Protein AF-A0A6B3FKW3-F1 (afdb_monomer_lite)

Foldseek 3Di:
DDDPPDDDPDAAEDWADDPPDTDDADDDPPFAFDWDADVPDPVHIYTDHTDDDPPRDDDDDPDDPADPPPRDD

pLDDT: mean 82.34, std 10.44, range [52.47, 94.5]

Sequence (73 aa):
WLDDTYVTDWVRTVQWGGQGGGGVFSPEVNDEVLVGFEQGLLDSPYVLGGLYNGVDKPSPHDVPLVDPTSGKV

Radius of gyration: 15.97 Å; chains: 1; bounding box: 40×38×30 Å

Structure (mmCIF, N/CA/C/O backbone):
data_AF-A0A6B3FKW3-F1
#
_entry.id   AF-A0A6B3FKW3-F1
#
loop_
_atom_site.group_PDB
_atom_site.id
_atom_site.type_symbol
_atom_site.label_atom_id
_atom_site.label_alt_id
_atom_site.label_comp_id
_atom_site.label_asym_id
_atom_site.label_entity_id
_atom_site.label_seq_id
_atom_site.pdbx_PDB_ins_code
_atom_site.Cartn_x
_atom_site.Cartn_y
_atom_site.Cartn_z
_atom_site.occupancy
_atom_site.B_iso_or_equiv
_atom_site.auth_seq_id
_atom_site.auth_comp_id
_atom_site.auth_asym_id
_atom_site.auth_atom_id
_atom_site.pdbx_PDB_model_num
ATOM 1 N N . TRP A 1 1 ? -13.109 -19.312 9.443 1.00 58.91 1 TRP A N 1
ATOM 2 C CA . TRP A 1 1 ? -12.102 -18.363 8.925 1.00 58.91 1 TRP A CA 1
ATOM 3 C C . TRP A 1 1 ? -12.544 -17.999 7.508 1.00 58.91 1 TRP A C 1
ATOM 5 O O . TRP A 1 1 ? -13.332 -18.775 6.982 1.00 58.91 1 TRP A O 1
ATOM 15 N N . LEU A 1 2 ? -12.229 -16.806 6.990 1.00 73.56 2 LEU A N 1
ATOM 16 C CA . LEU A 1 2 ? -12.913 -16.210 5.823 1.00 73.56 2 LEU A CA 1
ATOM 17 C C . LEU A 1 2 ? -12.980 -17.140 4.595 1.00 73.56 2 LEU A C 1
ATOM 19 O O . LEU A 1 2 ? -12.085 -17.952 4.392 1.00 73.56 2 LEU A O 1
ATOM 23 N N . ASP A 1 3 ? -14.055 -17.007 3.816 1.00 86.88 3 ASP A N 1
ATOM 24 C CA . ASP A 1 3 ? -14.282 -17.758 2.576 1.00 86.88 3 ASP A CA 1
ATOM 25 C C . ASP A 1 3 ? -13.371 -17.253 1.444 1.00 86.88 3 ASP A C 1
ATOM 27 O O . ASP A 1 3 ? -13.084 -16.057 1.386 1.00 86.88 3 ASP A O 1
ATOM 31 N N . ASP A 1 4 ? -12.968 -18.133 0.523 1.00 82.94 4 ASP A N 1
ATOM 32 C CA . ASP A 1 4 ? -12.119 -17.788 -0.631 1.00 82.94 4 ASP A CA 1
ATOM 33 C C . ASP A 1 4 ? -12.782 -16.770 -1.578 1.00 82.94 4 ASP A C 1
ATOM 35 O O . ASP A 1 4 ? -12.111 -16.110 -2.370 1.00 82.94 4 ASP A O 1
ATOM 39 N N . THR A 1 5 ? -14.108 -16.631 -1.502 1.00 87.69 5 THR A N 1
ATOM 40 C CA . THR A 1 5 ? -14.887 -15.657 -2.278 1.00 87.69 5 THR A CA 1
ATOM 41 C C . THR A 1 5 ? -15.080 -14.321 -1.568 1.00 87.69 5 THR A C 1
ATOM 43 O O . THR A 1 5 ? -15.697 -13.412 -2.129 1.00 87.69 5 T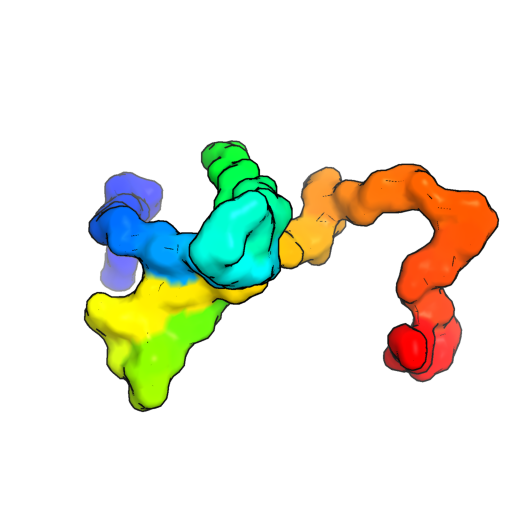HR A O 1
ATOM 46 N N . TYR A 1 6 ? -14.578 -14.174 -0.341 1.00 86.56 6 TYR A N 1
ATOM 47 C CA . TYR A 1 6 ? -14.673 -12.912 0.373 1.00 86.56 6 TYR A CA 1
ATOM 48 C C . TYR A 1 6 ? -13.821 -11.839 -0.311 1.00 86.56 6 TYR A C 1
ATOM 50 O O . TYR A 1 6 ? -12.624 -12.011 -0.534 1.00 86.56 6 TYR A O 1
ATOM 58 N N . VAL A 1 7 ? -14.438 -10.688 -0.562 1.00 86.50 7 VAL A N 1
ATOM 59 C CA . VAL A 1 7 ? -13.774 -9.485 -1.065 1.00 86.50 7 VAL A CA 1
ATOM 60 C C . VAL A 1 7 ? -14.074 -8.352 -0.091 1.00 86.50 7 VAL A C 1
ATOM 62 O O . VAL A 1 7 ? -15.183 -8.257 0.434 1.00 86.50 7 VAL A O 1
ATOM 65 N N . THR A 1 8 ? -13.078 -7.513 0.185 1.00 86.12 8 THR A N 1
ATOM 66 C CA . THR A 1 8 ? -13.257 -6.333 1.037 1.00 86.12 8 THR A CA 1
ATOM 67 C C . THR A 1 8 ? -14.050 -5.248 0.307 1.00 86.12 8 THR A C 1
ATOM 69 O O . THR A 1 8 ? -14.136 -5.239 -0.921 1.00 86.12 8 THR A O 1
ATOM 72 N N . ASP A 1 9 ? -14.545 -4.263 1.055 1.00 90.19 9 ASP A N 1
ATOM 73 C CA . ASP A 1 9 ? -14.949 -2.986 0.468 1.00 90.19 9 ASP A CA 1
ATOM 74 C C . ASP A 1 9 ? -13.753 -2.250 -0.167 1.00 90.19 9 ASP A C 1
ATOM 76 O O . ASP A 1 9 ? -12.587 -2.637 -0.022 1.00 90.19 9 ASP A O 1
ATOM 80 N N . TRP A 1 10 ? -14.050 -1.162 -0.880 1.00 90.88 10 TRP A N 1
ATOM 81 C CA . TRP A 1 10 ? -13.044 -0.323 -1.521 1.00 90.88 10 TRP A CA 1
ATOM 82 C C . TRP A 1 10 ? -12.052 0.265 -0.518 1.00 90.88 10 TRP A C 1
ATOM 84 O O . TRP A 1 10 ? -12.424 0.971 0.420 1.00 90.88 10 TRP A O 1
ATOM 94 N N . VAL A 1 11 ? -10.767 0.046 -0.792 1.00 92.25 11 VAL A N 1
ATOM 95 C CA . VAL A 1 11 ? -9.653 0.574 -0.005 1.00 92.25 11 VAL A CA 1
ATOM 96 C C . VAL A 1 11 ? -8.960 1.688 -0.782 1.00 92.25 11 VAL A C 1
ATOM 98 O O . VAL A 1 11 ? -8.706 1.570 -1.980 1.00 92.25 11 VAL A O 1
ATOM 101 N N . ARG A 1 12 ? -8.636 2.790 -0.099 1.00 90.56 12 ARG A N 1
ATOM 102 C CA . ARG A 1 12 ? -7.914 3.912 -0.713 1.00 90.56 12 ARG A CA 1
ATOM 103 C C . ARG A 1 12 ? -6.439 3.563 -0.904 1.00 90.56 12 ARG A C 1
ATOM 105 O O . ARG A 1 12 ? -5.802 3.035 0.006 1.00 90.56 12 ARG A O 1
ATOM 112 N N . THR A 1 13 ? -5.891 3.923 -2.060 1.00 90.94 13 THR A N 1
ATOM 113 C CA . THR A 1 13 ? -4.465 3.800 -2.379 1.00 90.94 13 THR A CA 1
ATOM 114 C C . THR A 1 13 ? -3.712 5.078 -2.022 1.00 90.94 13 THR A C 1
ATOM 116 O O . THR A 1 13 ? -4.225 6.189 -2.190 1.00 90.94 13 THR A O 1
ATOM 119 N N . VAL A 1 14 ? -2.486 4.935 -1.518 1.00 89.44 14 VAL A N 1
ATOM 120 C CA . VAL A 1 14 ? -1.565 6.057 -1.330 1.00 89.44 14 VAL A CA 1
ATOM 121 C C . VAL A 1 14 ? -1.180 6.589 -2.703 1.00 89.44 14 VAL A C 1
ATOM 123 O O . VAL A 1 14 ? -0.744 5.849 -3.580 1.00 89.44 14 VAL A O 1
ATOM 126 N N . GLN A 1 15 ? -1.358 7.892 -2.878 1.00 85.25 15 GLN A N 1
ATOM 127 C CA . GLN A 1 15 ? -1.012 8.600 -4.101 1.00 85.25 15 GLN A CA 1
ATOM 128 C C . GLN A 1 15 ? 0.142 9.549 -3.800 1.00 85.25 15 GLN A C 1
ATOM 130 O O . GLN A 1 15 ? 0.177 10.191 -2.747 1.00 85.25 15 GLN A O 1
ATOM 135 N N . TRP A 1 16 ? 1.093 9.648 -4.723 1.00 78.62 16 TRP A N 1
ATOM 136 C CA . TRP A 1 16 ? 2.145 10.653 -4.623 1.00 78.62 16 TRP A CA 1
ATOM 137 C C . TRP A 1 16 ? 1.657 11.945 -5.243 1.00 78.62 16 TRP A C 1
ATOM 139 O O . TRP A 1 16 ? 1.358 11.962 -6.428 1.00 78.62 16 TRP A O 1
ATOM 149 N N . GLY A 1 17 ? 1.632 13.028 -4.472 1.00 73.50 17 GLY A N 1
ATOM 150 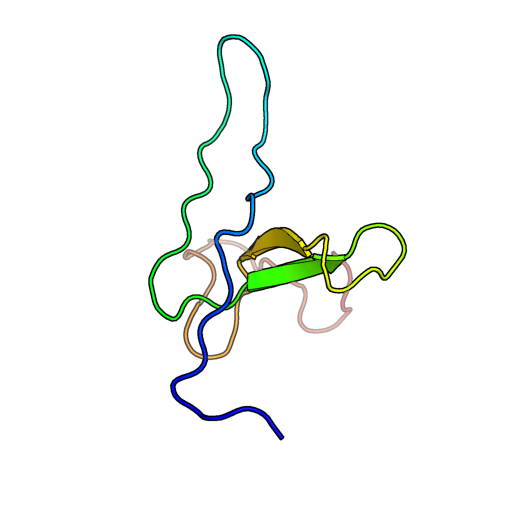C CA . GLY A 1 17 ? 1.249 14.351 -4.961 1.00 73.50 17 GLY A CA 1
ATOM 151 C C . GLY A 1 17 ? -0.053 14.870 -4.360 1.00 73.50 17 GLY A C 1
ATOM 152 O O . GLY A 1 17 ? -0.614 14.287 -3.435 1.00 73.50 17 GLY A O 1
ATOM 153 N N . GLY A 1 18 ? -0.497 16.024 -4.850 1.00 73.00 18 GLY A N 1
ATOM 154 C CA . GLY A 1 18 ? -1.600 16.789 -4.275 1.00 73.00 18 GLY A CA 1
ATOM 155 C C . GLY A 1 18 ? -2.349 17.585 -5.336 1.00 73.00 18 GLY A C 1
ATOM 156 O O . GLY A 1 18 ? -2.454 17.173 -6.492 1.00 73.00 18 GLY A O 1
ATOM 157 N N . GLN A 1 19 ? -2.898 18.738 -4.955 1.00 71.56 19 GLN A N 1
ATOM 158 C CA . GLN A 1 19 ? -3.718 19.531 -5.866 1.00 71.56 19 GLN A CA 1
ATOM 159 C C . GLN A 1 19 ? -2.909 19.980 -7.096 1.00 71.56 19 GLN A C 1
ATOM 161 O O . GLN A 1 19 ? -1.955 20.743 -6.978 1.00 71.56 19 GLN A O 1
ATOM 166 N N . GLY A 1 20 ? -3.313 19.507 -8.279 1.00 67.50 20 GLY A N 1
ATOM 167 C CA . GLY A 1 20 ? -2.706 19.868 -9.566 1.00 67.50 20 GLY A CA 1
ATOM 168 C C . GLY A 1 20 ? -1.672 18.882 -10.115 1.00 67.50 20 GLY A C 1
ATOM 169 O O . GLY A 1 20 ? -1.174 19.106 -11.215 1.00 67.50 20 GLY A O 1
ATOM 170 N N . GLY A 1 21 ? -1.366 17.789 -9.413 1.00 63.31 21 GLY A N 1
ATOM 171 C CA . GLY A 1 21 ? -0.472 16.772 -9.957 1.00 63.31 21 GLY A CA 1
ATOM 172 C C . GLY A 1 21 ? -0.057 15.717 -8.946 1.00 63.31 21 GLY A C 1
ATOM 173 O O . GLY A 1 21 ? 0.276 16.022 -7.798 1.00 63.31 21 GLY A O 1
ATOM 174 N N . GLY A 1 22 ? -0.049 14.477 -9.419 1.00 70.25 22 GLY A N 1
ATOM 175 C CA . GLY A 1 22 ? 0.414 13.319 -8.684 1.00 70.25 22 GLY A CA 1
ATOM 176 C C . GLY A 1 22 ? 0.510 12.083 -9.572 1.00 70.25 22 GLY A C 1
ATOM 177 O O . GLY A 1 22 ? -0.140 12.017 -10.616 1.00 70.25 22 GLY A O 1
ATOM 178 N N . GLY A 1 23 ? 1.354 11.131 -9.184 1.00 74.06 23 GLY A N 1
ATOM 179 C CA . GLY A 1 23 ? 1.442 9.835 -9.848 1.00 74.06 23 GLY A CA 1
ATOM 180 C C . GLY A 1 23 ? 0.264 8.970 -9.423 1.00 74.06 23 GLY A C 1
ATOM 181 O O . GLY A 1 23 ? 0.069 8.780 -8.225 1.00 74.06 23 GLY A O 1
ATOM 182 N N . VAL A 1 24 ? -0.507 8.473 -10.395 1.00 76.56 24 VAL A N 1
ATOM 183 C CA . VAL A 1 24 ? -1.602 7.536 -10.131 1.00 76.56 24 VAL A CA 1
ATOM 184 C C . VAL A 1 24 ? -1.021 6.149 -9.885 1.00 76.56 24 VAL A C 1
ATOM 186 O O . VAL A 1 24 ? -0.424 5.562 -10.785 1.00 76.56 24 VAL A O 1
ATOM 189 N N . PHE A 1 25 ? -1.220 5.621 -8.682 1.00 80.94 25 PHE A N 1
ATOM 190 C CA . PHE A 1 25 ? -0.956 4.221 -8.362 1.00 80.94 2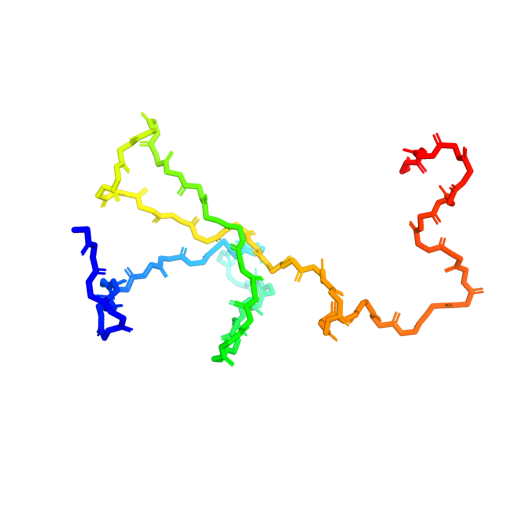5 PHE A CA 1
ATOM 191 C C . PHE A 1 25 ? -2.253 3.407 -8.487 1.00 80.94 25 PHE A C 1
ATOM 193 O O . PHE A 1 25 ? -3.177 3.589 -7.687 1.00 80.94 25 PHE A O 1
ATOM 200 N N . SER A 1 26 ? -2.329 2.551 -9.510 1.00 85.69 26 SER A N 1
ATOM 201 C CA . SER A 1 26 ? -3.492 1.711 -9.828 1.00 85.69 26 SER A CA 1
ATOM 202 C C . SER A 1 26 ? -3.064 0.239 -9.902 1.00 85.69 26 SER A C 1
ATOM 204 O O . SER A 1 26 ? -2.593 -0.168 -10.961 1.00 85.69 26 SER A O 1
ATOM 206 N N . PRO A 1 27 ? -3.189 -0.538 -8.809 1.00 87.31 27 PRO A N 1
ATOM 207 C CA . PRO A 1 27 ? -2.874 -1.967 -8.813 1.00 87.31 27 PRO A CA 1
ATOM 208 C C . PRO A 1 27 ? -3.857 -2.759 -9.685 1.00 87.31 27 PRO A C 1
ATOM 210 O O . PRO A 1 27 ? -5.031 -2.387 -9.806 1.00 87.31 27 PRO A O 1
ATOM 213 N N . GLU A 1 28 ? -3.379 -3.845 -10.282 1.00 88.38 28 GLU A N 1
ATOM 214 C CA . GLU A 1 28 ? -4.172 -4.761 -11.098 1.00 88.38 28 GLU A CA 1
ATOM 215 C C . GLU A 1 28 ? -4.705 -5.949 -10.279 1.00 88.38 28 GLU A C 1
ATOM 217 O O . GLU A 1 28 ? -4.353 -6.175 -9.119 1.00 88.38 28 GLU A O 1
ATOM 222 N N . VAL A 1 29 ? -5.626 -6.712 -10.873 1.00 88.69 29 VAL A N 1
ATOM 223 C CA . VAL A 1 29 ? -6.155 -7.921 -10.232 1.00 88.69 29 VAL A CA 1
ATOM 224 C C . VAL A 1 29 ? -5.027 -8.946 -10.100 1.00 88.69 29 VAL A C 1
ATOM 226 O O . VAL A 1 29 ? -4.419 -9.315 -11.101 1.00 88.69 29 VAL A O 1
ATOM 229 N N . ASN A 1 30 ? -4.855 -9.473 -8.883 1.00 89.25 30 ASN A N 1
ATOM 230 C CA . ASN A 1 30 ? -3.795 -10.395 -8.444 1.00 89.25 30 ASN A CA 1
ATOM 231 C C . ASN A 1 30 ? -2.445 -9.756 -8.084 1.00 89.25 30 ASN A C 1
ATOM 233 O O . ASN A 1 30 ? -1.560 -10.499 -7.665 1.00 89.25 30 ASN A O 1
ATOM 237 N N . ASP A 1 31 ? -2.301 -8.431 -8.161 1.00 90.50 31 ASP A N 1
ATOM 238 C CA . ASP A 1 31 ? -1.097 -7.769 -7.656 1.00 90.50 31 ASP A CA 1
ATOM 239 C C . ASP A 1 31 ? -1.005 -7.900 -6.133 1.00 90.50 31 ASP A C 1
ATOM 241 O O . ASP A 1 31 ? -1.974 -7.674 -5.395 1.00 90.50 31 ASP A O 1
ATOM 245 N N . GLU A 1 32 ? 0.191 -8.212 -5.644 1.00 92.50 32 GLU A N 1
ATOM 246 C CA . GLU A 1 32 ? 0.454 -8.210 -4.212 1.00 92.50 32 GLU A CA 1
ATOM 247 C C . GLU A 1 32 ? 0.642 -6.773 -3.707 1.00 92.50 32 GLU A C 1
ATOM 249 O O . GLU A 1 32 ? 1.464 -6.011 -4.219 1.00 92.50 32 GLU A O 1
ATOM 254 N N . VAL A 1 33 ? -0.115 -6.393 -2.673 1.00 93.44 33 VAL A N 1
ATOM 255 C CA . VAL A 1 33 ? -0.089 -5.038 -2.109 1.00 93.44 33 VAL A CA 1
ATOM 256 C C . VAL A 1 33 ? 0.154 -5.039 -0.607 1.00 93.44 33 VAL A C 1
ATOM 258 O O . VAL A 1 33 ? -0.360 -5.874 0.138 1.00 93.44 33 VAL A O 1
ATOM 261 N N . LEU A 1 34 ? 0.901 -4.041 -0.140 1.00 92.88 34 LEU A N 1
ATOM 262 C CA . LEU A 1 34 ? 1.068 -3.768 1.280 1.00 92.88 34 LEU A CA 1
ATOM 263 C C . LEU A 1 34 ? -0.104 -2.923 1.785 1.00 92.88 34 LEU A C 1
ATOM 265 O O . LEU A 1 34 ? -0.296 -1.787 1.347 1.00 92.88 34 LEU A O 1
ATOM 269 N N . VAL A 1 35 ? -0.846 -3.454 2.755 1.00 93.50 35 VAL A N 1
ATOM 270 C CA . VAL A 1 35 ? -1.964 -2.756 3.404 1.00 93.50 35 VAL A CA 1
ATOM 271 C C . VAL A 1 35 ? -1.571 -2.336 4.817 1.00 93.50 35 VAL A C 1
ATOM 273 O O . VAL A 1 35 ? -1.127 -3.152 5.623 1.00 93.50 35 VAL A O 1
ATOM 276 N N . GLY A 1 36 ? -1.743 -1.052 5.119 1.00 93.44 36 GLY A N 1
ATOM 277 C CA . GLY A 1 36 ? -1.633 -0.492 6.461 1.00 93.44 36 GLY A CA 1
ATOM 278 C C . GLY A 1 36 ? -3.011 -0.232 7.062 1.00 93.44 36 GLY A C 1
ATOM 279 O O . GLY A 1 36 ? -3.952 0.105 6.348 1.00 93.44 36 GLY A O 1
ATOM 280 N N . PHE A 1 37 ? -3.119 -0.346 8.382 1.00 93.56 37 PHE A N 1
ATOM 281 C CA . PHE A 1 37 ? -4.352 -0.078 9.122 1.00 93.56 37 PHE A CA 1
ATOM 282 C C . PHE A 1 37 ? -4.163 1.141 10.015 1.00 93.56 37 PHE A C 1
ATOM 284 O O . PHE A 1 37 ? -3.189 1.218 10.772 1.00 93.56 37 PHE A O 1
ATOM 291 N N . GLU A 1 38 ? -5.090 2.092 9.948 1.00 91.38 38 GLU A N 1
ATOM 292 C CA . GLU A 1 38 ? -5.043 3.284 10.794 1.00 91.38 38 GLU A CA 1
ATOM 293 C C . GLU A 1 38 ? -5.123 2.888 12.267 1.00 91.38 38 GLU A C 1
ATOM 295 O O . GLU A 1 38 ? -6.123 2.346 12.723 1.00 91.38 38 GLU A O 1
ATOM 300 N N . GLN A 1 39 ? -4.040 3.125 13.012 1.00 90.25 39 GLN A N 1
ATOM 301 C CA . GLN A 1 39 ? -3.931 2.759 14.432 1.00 90.25 39 GLN A CA 1
ATOM 302 C C . GLN A 1 39 ? -4.258 1.277 14.725 1.00 90.25 39 GLN A C 1
ATOM 304 O O . GLN A 1 39 ? -4.646 0.934 15.839 1.00 90.25 39 GLN A O 1
ATOM 309 N N . GLY A 1 40 ? -4.097 0.388 13.737 1.00 88.19 40 GLY A N 1
ATOM 310 C CA . GLY A 1 40 ? -4.446 -1.031 13.865 1.00 88.19 40 GLY A CA 1
ATOM 311 C C . GLY A 1 40 ? -5.946 -1.340 13.774 1.00 88.19 40 GLY A C 1
ATOM 312 O O . GLY A 1 40 ? -6.345 -2.466 14.064 1.00 88.19 40 GLY A O 1
ATOM 313 N N . LEU A 1 41 ? -6.777 -0.374 13.373 1.00 88.00 41 LEU A N 1
ATOM 314 C CA . LEU A 1 41 ? -8.204 -0.578 13.131 1.00 88.00 41 LEU A CA 1
ATOM 315 C C . LE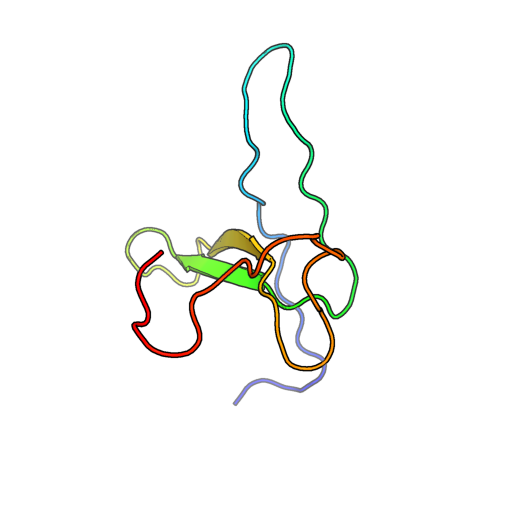U A 1 41 ? -8.412 -1.269 11.781 1.00 88.00 41 LEU A C 1
ATOM 317 O O . LEU A 1 41 ? -8.122 -0.693 10.732 1.00 88.00 41 LEU A O 1
ATOM 321 N N . LEU A 1 42 ? -8.945 -2.494 11.812 1.00 86.19 42 LEU A N 1
ATOM 322 C CA . LEU A 1 42 ? -9.180 -3.303 10.610 1.00 86.19 42 LEU A CA 1
ATOM 323 C C . LEU A 1 42 ? -10.171 -2.645 9.633 1.00 86.19 42 LEU A C 1
ATOM 325 O O . LEU A 1 42 ? -10.074 -2.856 8.428 1.00 86.19 42 LEU A O 1
ATOM 329 N N . ASP A 1 43 ? -11.068 -1.813 10.165 1.00 89.38 43 ASP A N 1
ATOM 330 C CA . ASP A 1 43 ? -12.111 -1.099 9.419 1.00 89.38 43 ASP A CA 1
ATOM 331 C C . ASP A 1 43 ? -11.583 0.145 8.680 1.00 89.38 43 ASP A C 1
ATOM 333 O O . ASP A 1 43 ? -12.300 0.748 7.883 1.00 89.38 43 ASP A O 1
ATOM 337 N N . SER A 1 44 ? -10.319 0.519 8.911 1.00 90.69 44 SER A N 1
ATOM 338 C CA . SER A 1 44 ? -9.657 1.659 8.266 1.00 90.69 44 SER A CA 1
ATOM 339 C C . SER A 1 44 ? -8.375 1.241 7.521 1.00 90.69 44 SER A C 1
ATOM 341 O O . SER A 1 44 ? -7.274 1.662 7.903 1.00 90.69 44 SER A O 1
ATOM 343 N N . PRO A 1 45 ? -8.476 0.410 6.463 1.00 94.50 45 PRO A N 1
ATOM 344 C CA . PRO A 1 45 ? -7.329 0.003 5.659 1.00 94.50 45 PRO A CA 1
ATOM 345 C C . PRO A 1 45 ? -6.899 1.081 4.649 1.00 94.50 45 PRO A C 1
ATOM 347 O O . PRO A 1 45 ? -7.711 1.862 4.144 1.00 94.50 45 PRO A O 1
ATOM 350 N N . TYR A 1 46 ? -5.612 1.068 4.299 1.00 92.69 46 TYR A N 1
ATOM 351 C CA . TYR A 1 46 ? -5.004 1.872 3.237 1.00 92.69 46 TYR A CA 1
ATOM 352 C C . TYR A 1 46 ? -3.957 1.047 2.489 1.00 92.69 46 TYR A C 1
ATOM 354 O O . TYR A 1 46 ? -3.081 0.442 3.106 1.00 92.69 46 TYR A O 1
ATOM 362 N N . VAL A 1 47 ? -4.005 1.056 1.158 1.00 93.50 47 VAL A N 1
ATOM 363 C CA . VAL A 1 47 ? -2.977 0.422 0.323 1.00 93.50 47 VAL A CA 1
ATOM 364 C C . VAL A 1 47 ? -1.785 1.365 0.212 1.00 93.50 47 VAL A C 1
ATOM 366 O O . VAL A 1 47 ? -1.909 2.459 -0.336 1.00 93.50 47 VAL A O 1
ATOM 369 N N . LEU A 1 48 ? -0.631 0.944 0.721 1.00 91.75 48 LEU A N 1
ATOM 370 C CA . LEU A 1 48 ? 0.596 1.743 0.741 1.00 91.75 48 LEU A CA 1
ATOM 371 C C . LEU A 1 48 ? 1.393 1.634 -0.566 1.00 91.75 48 LEU A C 1
ATOM 373 O O . LEU A 1 48 ? 2.076 2.585 -0.938 1.00 91.75 48 LEU A O 1
ATOM 377 N N . GLY A 1 49 ? 1.301 0.496 -1.257 1.00 90.31 49 GLY A N 1
ATOM 378 C CA . GLY A 1 49 ? 1.991 0.238 -2.521 1.00 90.31 49 GLY A CA 1
ATOM 379 C C . GLY A 1 49 ? 1.978 -1.241 -2.906 1.00 90.31 49 GLY A C 1
ATOM 380 O O . GLY A 1 49 ? 1.500 -2.079 -2.141 1.00 90.31 49 GLY A O 1
ATOM 381 N N . GLY A 1 50 ? 2.499 -1.543 -4.095 1.00 90.69 50 GLY A N 1
ATOM 382 C CA . GLY A 1 50 ? 2.688 -2.906 -4.596 1.00 90.69 50 GLY A CA 1
ATOM 383 C C . GLY A 1 50 ? 3.991 -3.526 -4.095 1.00 90.69 50 GLY A C 1
ATOM 384 O O . GLY A 1 50 ? 4.942 -2.810 -3.766 1.00 90.69 50 GLY A O 1
ATOM 385 N N . LEU A 1 51 ? 4.028 -4.852 -4.033 1.00 88.69 51 LEU A N 1
ATOM 386 C CA . LEU A 1 51 ? 5.187 -5.634 -3.622 1.00 88.69 51 LEU A CA 1
ATOM 387 C C . LEU A 1 51 ? 5.686 -6.488 -4.783 1.00 88.69 51 LEU A C 1
ATOM 389 O O . LEU A 1 51 ? 4.906 -7.036 -5.552 1.00 88.69 51 LEU A O 1
ATOM 393 N N . TYR A 1 52 ? 7.008 -6.619 -4.878 1.00 87.94 52 TYR A N 1
ATOM 394 C CA . TYR A 1 52 ? 7.620 -7.584 -5.780 1.00 87.94 52 TYR A CA 1
ATOM 395 C C . TYR A 1 52 ? 7.737 -8.944 -5.099 1.00 87.94 52 TYR A C 1
ATOM 397 O O . TYR A 1 52 ? 8.114 -9.034 -3.928 1.00 87.94 52 TYR A O 1
ATOM 405 N N . ASN A 1 53 ? 7.472 -10.002 -5.857 1.00 85.62 53 ASN A N 1
ATOM 406 C CA . ASN A 1 53 ? 7.497 -11.381 -5.389 1.00 85.62 53 ASN A CA 1
ATOM 407 C C . ASN A 1 53 ? 8.089 -12.312 -6.470 1.00 85.62 53 ASN A C 1
ATOM 409 O O . ASN A 1 53 ? 8.828 -11.888 -7.361 1.00 85.62 53 ASN A O 1
ATOM 413 N N . GLY A 1 54 ? 7.836 -13.621 -6.371 1.00 83.38 54 GLY A N 1
ATOM 414 C CA . GLY A 1 54 ? 8.345 -14.599 -7.341 1.00 83.38 54 GLY A CA 1
ATOM 415 C C . GLY A 1 54 ? 7.790 -14.434 -8.764 1.00 83.38 54 GLY A C 1
ATOM 416 O O . GLY A 1 54 ? 8.421 -14.903 -9.718 1.00 83.38 54 GLY A O 1
ATOM 417 N N . VAL A 1 55 ? 6.641 -13.771 -8.902 1.00 85.94 55 VAL A N 1
ATOM 418 C CA . VAL A 1 55 ? 5.915 -13.520 -10.153 1.00 85.94 55 VAL A CA 1
ATOM 419 C C . VAL A 1 55 ? 6.105 -12.066 -10.586 1.00 85.94 55 VAL A C 1
ATOM 421 O O . VAL A 1 55 ? 6.643 -11.827 -11.670 1.00 85.94 55 VAL A O 1
ATOM 424 N N . ASP A 1 56 ? 5.759 -11.119 -9.715 1.00 84.94 56 ASP A N 1
ATOM 425 C CA . ASP A 1 56 ? 5.852 -9.681 -9.956 1.00 84.94 56 ASP A CA 1
ATOM 426 C C . ASP A 1 56 ? 7.282 -9.222 -9.721 1.00 84.94 56 ASP A C 1
ATOM 428 O O . ASP A 1 56 ? 7.739 -9.044 -8.590 1.00 84.94 56 ASP A O 1
ATOM 432 N N . LYS A 1 57 ? 8.028 -9.078 -10.814 1.00 84.19 57 LYS A N 1
ATOM 433 C CA . LYS A 1 57 ? 9.438 -8.694 -10.770 1.00 84.19 57 LYS A CA 1
ATOM 434 C C . LYS A 1 57 ? 9.599 -7.197 -11.006 1.00 84.19 57 LYS A C 1
ATOM 436 O O . LYS A 1 57 ? 8.848 -6.621 -11.794 1.00 84.19 57 LYS A O 1
ATOM 441 N N . PRO A 1 58 ? 10.623 -6.576 -10.397 1.00 83.38 58 PRO A N 1
ATOM 442 C CA . PRO A 1 58 ? 10.999 -5.222 -10.765 1.00 83.38 58 PRO A CA 1
ATOM 443 C C . PRO A 1 58 ? 11.330 -5.140 -12.255 1.00 83.38 58 PRO A C 1
ATOM 445 O O . PRO A 1 58 ? 11.749 -6.126 -12.873 1.00 83.38 58 PRO A O 1
ATOM 448 N N . SER A 1 59 ? 11.168 -3.944 -12.823 1.00 82.50 59 SER A N 1
ATOM 449 C CA . SER A 1 59 ? 11.589 -3.669 -14.195 1.00 82.50 59 SER A CA 1
ATOM 450 C C . SER A 1 59 ? 13.061 -4.046 -14.414 1.00 82.50 59 SER A C 1
ATOM 452 O O . SER A 1 59 ? 13.840 -4.073 -13.462 1.00 82.50 59 SER A O 1
ATOM 454 N N . PRO A 1 60 ? 13.490 -4.342 -15.650 1.00 81.25 60 PRO A N 1
ATOM 455 C CA . PRO A 1 60 ? 14.903 -4.558 -15.927 1.00 81.25 60 PRO A CA 1
ATOM 456 C C . PRO A 1 60 ? 15.721 -3.312 -15.566 1.00 81.25 60 PRO A C 1
ATOM 458 O O . PRO A 1 60 ? 15.372 -2.201 -15.962 1.00 81.25 60 PRO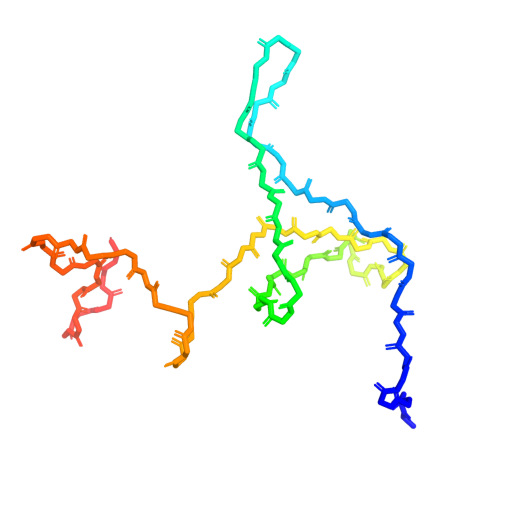 A O 1
ATOM 461 N N . HIS A 1 61 ? 16.820 -3.505 -14.840 1.00 78.94 61 HIS A N 1
ATOM 462 C CA . HIS A 1 61 ? 17.768 -2.448 -14.501 1.00 78.94 61 HIS A CA 1
ATOM 463 C C . HIS A 1 61 ? 19.185 -2.905 -14.838 1.00 78.94 61 HIS A C 1
ATOM 465 O O . HIS A 1 61 ? 19.541 -4.059 -14.600 1.00 78.94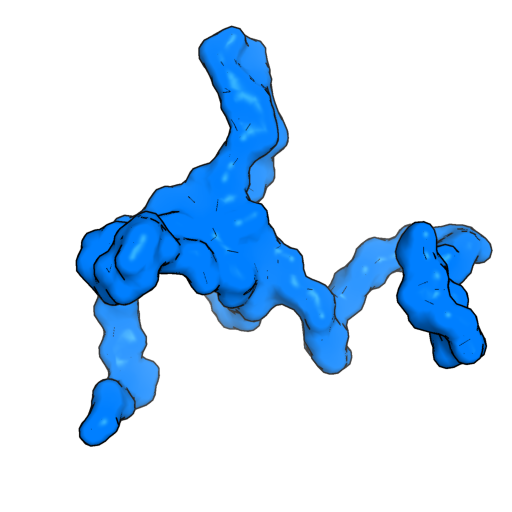 61 HIS A O 1
ATOM 471 N N . ASP A 1 62 ? 19.998 -1.985 -15.360 1.00 81.50 62 ASP A N 1
ATOM 472 C CA . ASP A 1 62 ? 21.402 -2.252 -15.706 1.00 81.50 62 ASP A CA 1
ATOM 473 C C . ASP A 1 62 ? 22.277 -2.503 -14.469 1.00 81.50 62 ASP A C 1
ATOM 475 O O . ASP A 1 62 ? 23.357 -3.087 -14.559 1.00 81.50 62 ASP A O 1
ATOM 479 N N . VAL A 1 63 ? 21.804 -2.061 -13.302 1.00 80.19 63 VAL A N 1
ATOM 480 C CA . VAL A 1 63 ? 22.457 -2.239 -12.007 1.00 80.19 63 VAL A CA 1
ATOM 481 C C . VAL A 1 63 ? 21.559 -3.053 -11.072 1.00 80.19 63 VAL A C 1
ATOM 483 O O . VAL A 1 63 ? 20.334 -2.918 -11.135 1.00 80.19 63 VAL A O 1
ATOM 486 N N . PRO A 1 64 ? 22.131 -3.889 -10.185 1.00 71.31 64 PRO A N 1
ATOM 487 C CA . PRO A 1 64 ? 21.351 -4.585 -9.168 1.00 71.31 64 PRO A CA 1
ATOM 488 C C . PRO A 1 64 ? 20.597 -3.582 -8.287 1.00 71.31 64 PRO A C 1
ATOM 490 O O . PRO A 1 64 ? 21.209 -2.682 -7.718 1.00 71.31 64 PRO A O 1
ATOM 493 N N . LEU A 1 65 ? 19.277 -3.752 -8.158 1.00 73.62 65 LEU A N 1
ATOM 494 C CA . LEU A 1 65 ? 18.450 -2.918 -7.273 1.00 73.62 65 LEU A CA 1
ATOM 495 C C . LEU A 1 65 ? 18.706 -3.177 -5.786 1.00 73.62 65 LEU A C 1
ATOM 497 O O . LEU A 1 65 ? 18.439 -2.320 -4.953 1.00 73.62 65 LEU A O 1
ATOM 501 N N . VAL A 1 66 ? 19.174 -4.379 -5.458 1.00 70.00 66 VAL A N 1
ATOM 502 C CA . VAL A 1 66 ? 19.488 -4.806 -4.098 1.00 70.00 66 VAL A CA 1
ATOM 503 C C . VAL A 1 66 ? 20.808 -5.558 -4.162 1.00 70.00 66 VAL A C 1
ATOM 505 O O . VAL A 1 66 ? 20.968 -6.434 -5.014 1.00 70.00 66 VAL A O 1
ATOM 508 N N . ASP A 1 67 ? 21.750 -5.228 -3.276 1.00 71.56 67 ASP A N 1
ATOM 509 C CA . ASP A 1 67 ? 22.972 -6.014 -3.109 1.00 71.56 67 ASP A CA 1
ATOM 510 C C . ASP A 1 67 ? 22.614 -7.358 -2.443 1.00 71.56 67 ASP A C 1
ATOM 512 O O . ASP A 1 67 ? 22.251 -7.376 -1.259 1.00 71.56 67 ASP A O 1
ATOM 516 N N . PRO A 1 68 ? 22.735 -8.491 -3.163 1.00 66.38 68 PRO A N 1
ATOM 517 C CA . PRO A 1 68 ? 22.351 -9.806 -2.653 1.00 66.38 68 PRO A CA 1
ATOM 518 C C . PRO A 1 68 ? 23.247 -10.296 -1.506 1.00 66.38 68 PRO A C 1
ATOM 520 O O . PRO A 1 68 ? 22.932 -11.298 -0.867 1.00 66.38 68 PRO A O 1
ATOM 523 N N . THR A 1 69 ? 24.366 -9.619 -1.245 1.00 66.00 69 THR A N 1
ATOM 524 C CA . THR A 1 69 ? 25.395 -10.049 -0.293 1.00 66.00 69 THR A CA 1
ATOM 525 C C . THR A 1 69 ? 25.340 -9.286 1.027 1.00 66.00 69 THR A C 1
ATOM 527 O O . THR A 1 69 ? 25.634 -9.867 2.070 1.00 66.00 69 THR A O 1
ATOM 530 N N . SER A 1 70 ? 24.991 -7.994 1.004 1.00 66.56 70 SER A N 1
ATOM 531 C CA . SER A 1 70 ? 25.051 -7.130 2.196 1.00 66.56 70 SER A CA 1
ATOM 532 C C . SER A 1 70 ? 23.697 -6.644 2.712 1.00 66.56 70 SER A C 1
ATOM 534 O O . SER A 1 70 ? 23.640 -6.131 3.831 1.00 66.56 70 SER A O 1
ATOM 536 N N . GLY A 1 71 ? 22.617 -6.792 1.931 1.00 56.22 71 GLY A N 1
ATOM 537 C CA . GLY A 1 71 ? 21.278 -6.334 2.316 1.00 56.22 71 GLY A CA 1
ATOM 538 C C . GLY A 1 71 ? 21.179 -4.822 2.558 1.00 56.22 71 GLY A C 1
ATOM 539 O O . GLY A 1 71 ? 20.225 -4.367 3.187 1.00 56.22 71 GLY A O 1
ATOM 540 N N . LYS A 1 72 ? 22.166 -4.039 2.107 1.00 53.31 72 LYS A N 1
ATOM 541 C CA . LYS A 1 72 ? 22.116 -2.579 2.168 1.00 53.31 72 LYS A CA 1
ATOM 542 C C . LYS A 1 72 ? 21.344 -2.056 0.963 1.00 53.31 72 LYS A C 1
ATOM 544 O O . LYS A 1 72 ? 21.696 -2.364 -0.174 1.00 53.31 72 LYS A O 1
ATOM 549 N N . VAL A 1 73 ? 20.294 -1.299 1.264 1.00 52.47 73 VAL A N 1
ATOM 550 C CA . VAL A 1 73 ? 19.571 -0.438 0.320 1.00 52.47 73 VAL A CA 1
ATOM 551 C C . VAL A 1 73 ? 20.353 0.856 0.146 1.00 52.47 73 VAL A C 1
ATOM 553 O O . VAL A 1 73 ? 20.854 1.366 1.179 1.00 52.47 73 VAL A O 1
#

Secondary structure (DSSP, 8-state):
---TT--PPP-EEP-EEETTEEE---PPTT--EEEEEGGG-TTSEEEEEE---SSSPPPP-SS-SS-TTT---